Protein AF-A0A5C7JYL9-F1 (afdb_monomer_lite)

Secondary structure (DSSP, 8-state):
--EEEEEEEGGGTEEEEEEES--HHHHHHHH-TTSSS-HHHHHHHHTT--SEEEEE-TTS-EEEEESS----HHHHHHHHHHHHHHHHHHTT--SSTTTHHHHHHHHHHHHHHHHHHHHHHHHHHT-

Structure (mmCIF, N/CA/C/O backbone):
data_AF-A0A5C7JYL9-F1
#
_entry.id   AF-A0A5C7JYL9-F1
#
loop_
_atom_site.group_PDB
_atom_site.id
_atom_site.type_symbol
_atom_site.label_atom_id
_atom_site.label_alt_id
_atom_site.label_comp_id
_atom_site.label_asym_id
_atom_site.label_entity_id
_atom_site.label_seq_id
_atom_site.pdbx_PDB_ins_code
_atom_site.Cartn_x
_atom_site.Cartn_y
_atom_site.Cartn_z
_atom_site.occupancy
_atom_site.B_iso_or_equiv
_atom_site.auth_seq_id
_atom_site.auth_comp_id
_atom_site.auth_asym_id
_atom_site.auth_atom_id
_atom_site.pdbx_PDB_model_num
ATOM 1 N N . MET A 1 1 ? -14.714 2.809 12.682 1.00 79.50 1 MET A N 1
ATOM 2 C CA . MET A 1 1 ? -14.147 1.452 12.570 1.00 79.50 1 MET A CA 1
ATOM 3 C C . MET A 1 1 ? -13.273 1.502 11.342 1.00 79.50 1 MET A C 1
ATOM 5 O O . MET A 1 1 ? -13.789 1.910 10.305 1.00 79.50 1 MET A O 1
ATOM 9 N N . GLY A 1 2 ? -11.979 1.227 11.483 1.00 92.00 2 GLY A N 1
ATOM 10 C CA . GLY A 1 2 ? -11.044 1.309 10.365 1.00 92.00 2 GLY A CA 1
ATOM 11 C C . GLY A 1 2 ? -11.339 0.283 9.275 1.00 92.00 2 GLY A C 1
ATOM 12 O O . GLY A 1 2 ? -12.166 -0.616 9.448 1.00 92.00 2 GLY A O 1
ATOM 13 N N . ILE A 1 3 ? -10.646 0.408 8.147 1.00 96.00 3 ILE A N 1
ATOM 14 C CA . ILE A 1 3 ? -10.766 -0.516 7.018 1.00 96.00 3 ILE A CA 1
ATOM 15 C C . ILE A 1 3 ? -9.428 -1.194 6.729 1.00 96.00 3 ILE A C 1
ATOM 17 O O . ILE A 1 3 ? -8.375 -0.555 6.741 1.00 96.00 3 ILE A O 1
ATOM 21 N N . PHE A 1 4 ? -9.508 -2.486 6.417 1.00 96.25 4 PHE A N 1
ATOM 22 C CA . PHE A 1 4 ? -8.410 -3.283 5.890 1.00 96.25 4 PHE A CA 1
ATOM 23 C C . PHE A 1 4 ? -8.783 -3.832 4.514 1.00 96.25 4 PHE A C 1
ATOM 25 O O . PHE A 1 4 ? -9.861 -4.415 4.348 1.00 96.25 4 PHE A O 1
ATOM 32 N N . LYS A 1 5 ? -7.899 -3.680 3.527 1.00 96.19 5 LYS A N 1
ATOM 33 C CA . LYS A 1 5 ? -8.081 -4.232 2.179 1.00 96.19 5 LYS A CA 1
ATOM 34 C C . LYS A 1 5 ? -6.771 -4.738 1.605 1.00 96.19 5 LYS A C 1
ATOM 36 O O . LYS A 1 5 ? -5.722 -4.130 1.776 1.00 96.19 5 LYS A O 1
ATOM 41 N N . VAL A 1 6 ? -6.865 -5.820 0.845 1.00 93.69 6 VAL A N 1
ATOM 42 C CA . VAL A 1 6 ? -5.775 -6.300 -0.004 1.00 93.69 6 VAL A CA 1
ATOM 43 C C . VAL A 1 6 ? -5.918 -5.637 -1.369 1.00 93.69 6 VAL A C 1
ATOM 45 O O . VAL A 1 6 ? -6.953 -5.779 -2.022 1.00 93.69 6 VAL A O 1
ATOM 48 N N . VAL A 1 7 ? -4.892 -4.907 -1.793 1.00 92.62 7 VAL A N 1
ATOM 49 C CA . VAL A 1 7 ? -4.754 -4.378 -3.149 1.00 92.62 7 VAL A CA 1
ATOM 50 C C . VAL A 1 7 ? -3.800 -5.304 -3.909 1.00 92.62 7 VAL A C 1
ATOM 52 O O . VAL A 1 7 ? -2.593 -5.268 -3.650 1.00 92.62 7 VAL A O 1
ATOM 55 N N . PRO A 1 8 ? -4.317 -6.154 -4.815 1.00 86.56 8 PRO A N 1
ATOM 56 C CA . PRO A 1 8 ? -3.484 -7.096 -5.545 1.00 86.56 8 PRO A CA 1
ATOM 57 C C . PRO A 1 8 ? -2.633 -6.378 -6.594 1.00 86.56 8 PRO A C 1
ATOM 59 O O . PRO A 1 8 ? -3.138 -5.542 -7.346 1.00 86.56 8 PRO A O 1
ATOM 62 N N . VAL A 1 9 ? -1.350 -6.739 -6.673 1.00 86.94 9 VAL A N 1
ATOM 63 C CA . VAL A 1 9 ? -0.447 -6.327 -7.760 1.00 86.94 9 VAL A CA 1
ATOM 64 C C . VAL A 1 9 ? 0.086 -7.579 -8.455 1.00 86.94 9 VAL A C 1
ATOM 66 O O . VAL A 1 9 ? 1.253 -7.963 -8.335 1.00 86.94 9 VAL A O 1
ATOM 69 N N . ASP A 1 10 ? -0.807 -8.224 -9.208 1.00 81.31 10 ASP A N 1
ATOM 70 C CA . ASP A 1 10 ? -0.595 -9.544 -9.819 1.00 81.31 10 ASP A CA 1
ATOM 71 C C . ASP A 1 10 ? 0.683 -9.628 -10.667 1.00 81.31 10 ASP A C 1
ATOM 73 O O . ASP A 1 10 ? 1.366 -10.652 -10.683 1.00 81.31 10 ASP A O 1
ATOM 77 N N . VAL A 1 11 ? 1.042 -8.532 -11.345 1.00 81.44 11 VAL A N 1
ATOM 78 C CA . VAL A 1 11 ? 2.202 -8.462 -12.251 1.00 81.44 11 VAL A CA 1
ATOM 79 C C . VAL A 1 11 ? 3.525 -8.745 -11.528 1.00 81.44 11 VAL A C 1
ATOM 81 O O . VAL A 1 11 ? 4.448 -9.282 -12.139 1.00 81.44 11 VAL A O 1
ATOM 84 N N . TYR A 1 12 ? 3.616 -8.428 -10.233 1.00 82.00 12 TYR A N 1
ATOM 85 C CA . TYR A 1 12 ? 4.832 -8.607 -9.433 1.00 82.00 12 TYR A CA 1
ATOM 86 C C . TYR A 1 12 ? 4.679 -9.647 -8.318 1.00 82.00 12 TYR A C 1
ATOM 88 O O . TYR A 1 12 ? 5.591 -9.796 -7.506 1.00 82.00 12 TYR A O 1
ATOM 96 N N . ASN A 1 13 ? 3.557 -10.382 -8.290 1.00 79.81 13 ASN A N 1
ATOM 97 C CA . ASN A 1 13 ? 3.240 -11.396 -7.277 1.00 79.81 13 ASN A CA 1
ATOM 98 C C . ASN A 1 13 ? 3.453 -10.885 -5.836 1.00 79.81 13 ASN A C 1
ATOM 100 O O . ASN A 1 13 ? 4.025 -11.575 -4.988 1.00 79.81 13 ASN A O 1
ATOM 104 N N . ARG A 1 14 ? 3.060 -9.629 -5.592 1.00 85.19 14 ARG A N 1
ATOM 105 C CA . ARG A 1 14 ? 3.149 -8.959 -4.293 1.00 85.19 14 ARG A CA 1
ATOM 106 C C . ARG A 1 14 ? 1.888 -8.150 -4.057 1.00 85.19 14 ARG A C 1
ATOM 108 O O . ARG A 1 14 ? 1.538 -7.311 -4.875 1.00 85.19 14 ARG A O 1
ATOM 115 N N . ASP A 1 15 ? 1.264 -8.349 -2.909 1.00 88.81 15 ASP A N 1
ATOM 116 C CA . ASP A 1 15 ? 0.086 -7.580 -2.521 1.00 88.81 15 ASP A CA 1
ATOM 117 C C . ASP A 1 15 ? 0.470 -6.375 -1.660 1.00 88.81 15 ASP A C 1
ATOM 119 O O . ASP A 1 15 ? 1.424 -6.427 -0.870 1.00 88.81 15 ASP A O 1
ATOM 123 N N . VAL A 1 16 ? -0.312 -5.300 -1.786 1.00 93.38 16 VAL A N 1
ATOM 124 C CA . VAL A 1 16 ? -0.303 -4.179 -0.840 1.00 93.38 16 VAL A CA 1
ATOM 125 C C . VAL A 1 16 ? -1.483 -4.342 0.112 1.00 93.38 16 VAL A C 1
ATOM 127 O O . VAL A 1 16 ? -2.641 -4.250 -0.285 1.00 93.38 16 VAL A O 1
ATOM 130 N N . LEU A 1 17 ? -1.193 -4.571 1.385 1.00 95.12 17 LEU A N 1
ATOM 131 C CA . LEU A 1 17 ? -2.168 -4.598 2.466 1.00 95.12 17 LEU A CA 1
ATOM 132 C C . LEU A 1 17 ? -2.386 -3.161 2.942 1.00 95.12 17 LEU A C 1
ATOM 134 O O . LEU A 1 17 ? -1.481 -2.545 3.501 1.00 95.12 17 LEU A O 1
ATOM 138 N N . VAL A 1 18 ? -3.570 -2.613 2.695 1.00 96.81 18 VAL A N 1
ATOM 139 C CA . VAL A 1 18 ? -3.925 -1.232 3.029 1.00 96.81 18 VAL A CA 1
ATOM 140 C C . VAL A 1 18 ? -4.742 -1.220 4.313 1.00 96.81 18 VAL A C 1
ATOM 142 O O . VAL A 1 18 ? -5.797 -1.847 4.385 1.00 96.81 18 VAL A O 1
ATOM 145 N N . SER A 1 19 ? -4.258 -0.475 5.303 1.00 96.06 19 SER A N 1
ATOM 146 C CA . SER A 1 19 ? -4.885 -0.273 6.608 1.00 96.06 19 SER A CA 1
ATOM 147 C C . SER A 1 19 ? -5.138 1.214 6.818 1.00 96.06 19 SER A C 1
ATOM 149 O O . SER A 1 19 ? -4.183 1.988 6.851 1.00 96.06 19 SER A O 1
ATOM 151 N N . ILE A 1 20 ? -6.391 1.624 7.007 1.00 97.00 20 ILE A N 1
ATOM 152 C CA . ILE A 1 20 ? -6.759 3.029 7.254 1.00 97.00 20 ILE A CA 1
ATOM 153 C C . ILE A 1 20 ? -7.596 3.112 8.527 1.00 97.00 20 ILE A C 1
ATOM 155 O O . ILE A 1 20 ? -8.600 2.409 8.641 1.00 97.00 20 ILE A O 1
ATOM 159 N N . ASP A 1 21 ? -7.200 3.989 9.455 1.00 95.69 21 ASP A N 1
ATOM 160 C CA . ASP A 1 21 ? -7.916 4.243 10.719 1.00 95.69 21 ASP A CA 1
ATOM 161 C C . ASP A 1 21 ? -8.106 2.975 11.578 1.00 95.69 21 ASP A C 1
ATOM 163 O O . ASP A 1 21 ? -9.098 2.823 12.288 1.00 95.69 21 ASP A O 1
ATOM 167 N N . GLN A 1 22 ? -7.164 2.028 11.479 1.00 93.38 22 GLN A N 1
ATOM 168 C CA . GLN A 1 22 ? -7.116 0.833 12.323 1.00 93.38 22 GLN A CA 1
ATOM 169 C C . GLN A 1 22 ? -6.124 1.019 13.473 1.00 93.38 22 GLN A C 1
ATOM 171 O O . GLN A 1 22 ? -4.986 1.472 13.288 1.00 93.38 22 GLN A O 1
ATOM 176 N N . THR A 1 23 ? -6.543 0.591 14.659 1.00 91.94 23 THR A N 1
ATOM 177 C CA . THR A 1 23 ? -5.664 0.342 15.804 1.00 91.94 23 THR A CA 1
ATOM 178 C C . THR A 1 23 ? -4.658 -0.773 15.495 1.00 91.94 23 THR A C 1
ATOM 180 O O . THR A 1 23 ? -4.829 -1.546 14.551 1.00 91.94 23 THR A O 1
ATOM 183 N N . ASP A 1 24 ? -3.595 -0.869 16.296 1.00 89.75 24 ASP A N 1
ATOM 184 C CA . ASP A 1 24 ? -2.595 -1.940 16.160 1.00 89.75 24 ASP A CA 1
ATOM 185 C C . ASP A 1 24 ? -3.228 -3.328 16.288 1.00 89.75 24 ASP A C 1
ATOM 187 O O . ASP A 1 24 ? -2.902 -4.231 15.521 1.00 89.75 24 ASP A O 1
ATOM 191 N N . ASP A 1 25 ? -4.174 -3.472 17.216 1.00 89.44 25 ASP A N 1
ATOM 192 C CA . ASP A 1 25 ? -4.902 -4.717 17.446 1.00 89.44 25 ASP A CA 1
ATOM 193 C C . ASP A 1 25 ? -5.770 -5.095 16.239 1.00 89.44 25 ASP A C 1
ATOM 195 O O . ASP A 1 25 ? -5.693 -6.224 15.758 1.00 89.44 25 ASP A O 1
ATOM 199 N N . GLU A 1 26 ? -6.535 -4.144 15.689 1.00 92.12 26 GLU A N 1
ATOM 200 C CA . GLU A 1 26 ? -7.354 -4.381 14.493 1.00 92.12 26 GLU A CA 1
ATOM 201 C C . GLU A 1 26 ? -6.500 -4.765 13.279 1.00 92.12 26 GLU A C 1
ATOM 203 O O . GLU A 1 26 ? -6.881 -5.653 12.510 1.00 92.12 26 GLU A O 1
ATOM 208 N N . LEU A 1 27 ? -5.345 -4.116 13.096 1.00 91.31 27 LEU A N 1
ATOM 209 C CA . LEU A 1 27 ? -4.423 -4.433 12.009 1.00 91.31 27 LEU A CA 1
ATOM 210 C C . LEU A 1 27 ? -3.802 -5.824 12.185 1.00 91.31 27 LEU A C 1
ATOM 212 O O . LEU A 1 27 ? -3.765 -6.605 11.232 1.00 91.31 27 LEU A O 1
ATOM 216 N N . TYR A 1 28 ? -3.343 -6.146 13.396 1.00 89.69 28 TYR A N 1
ATOM 217 C CA . TYR A 1 28 ? -2.784 -7.456 13.720 1.00 89.69 28 TYR A CA 1
ATOM 218 C C . TYR A 1 28 ? -3.786 -8.580 13.424 1.00 89.69 28 TYR A C 1
ATOM 220 O O . TYR A 1 28 ? -3.447 -9.557 12.751 1.00 89.69 28 TYR A O 1
ATOM 228 N N . ASP A 1 29 ? -5.038 -8.405 13.853 1.00 89.94 29 ASP A N 1
ATOM 229 C CA . ASP A 1 29 ? -6.116 -9.362 13.609 1.00 89.94 29 ASP A CA 1
ATOM 230 C C . ASP A 1 29 ? -6.468 -9.468 12.114 1.00 89.94 29 ASP A C 1
ATOM 232 O O . ASP A 1 29 ? -6.734 -10.567 11.622 1.00 89.94 29 ASP A O 1
ATOM 236 N N . SER A 1 30 ? -6.422 -8.353 11.374 1.00 91.38 30 SER A N 1
ATOM 237 C CA . SER A 1 30 ? -6.732 -8.312 9.936 1.00 91.38 30 SER A CA 1
ATOM 238 C C . SER A 1 30 ? -5.682 -9.015 9.074 1.00 91.38 30 SER A C 1
ATOM 240 O O . SER A 1 30 ? -6.036 -9.725 8.132 1.00 91.38 30 SER A O 1
ATOM 242 N N . ILE A 1 31 ? -4.393 -8.834 9.383 1.00 87.88 31 ILE A N 1
ATOM 243 C CA . ILE A 1 31 ? -3.305 -9.540 8.689 1.00 87.88 31 ILE A CA 1
ATOM 244 C C . ILE A 1 31 ? -3.332 -11.028 9.062 1.00 87.88 31 ILE A C 1
ATOM 246 O O . ILE A 1 31 ? -3.111 -11.893 8.216 1.00 87.88 31 ILE A O 1
ATOM 250 N N . GLY A 1 32 ? -3.644 -11.330 10.322 1.00 80.75 32 GLY A N 1
ATOM 251 C CA . GLY A 1 32 ? -3.722 -12.681 10.849 1.00 80.75 32 GLY A CA 1
ATOM 252 C C . GLY A 1 32 ? -2.406 -13.146 11.472 1.00 80.75 32 GLY A C 1
ATOM 253 O O . GLY A 1 32 ? -1.306 -12.930 10.955 1.00 80.75 32 GLY A O 1
ATOM 254 N N . SER A 1 33 ? -2.526 -13.864 12.588 1.00 68.50 33 SER A N 1
ATOM 255 C CA . SER A 1 33 ? -1.404 -14.282 13.441 1.00 68.50 33 SER A CA 1
ATOM 256 C C . SER A 1 33 ? -0.372 -15.200 12.772 1.00 68.50 33 SER A C 1
ATOM 258 O O . SER A 1 33 ? 0.715 -15.372 13.306 1.00 68.50 33 SER A O 1
ATOM 260 N N . GLY A 1 34 ? -0.659 -15.776 11.599 1.00 66.19 34 GLY A N 1
ATOM 261 C CA . GLY A 1 34 ? 0.293 -16.616 10.857 1.00 66.19 34 GLY A CA 1
ATOM 262 C C . GLY A 1 34 ? 1.426 -15.842 10.164 1.00 66.19 34 GLY A C 1
ATOM 263 O O . GLY A 1 34 ? 2.430 -16.434 9.752 1.00 66.19 34 GLY A O 1
ATOM 264 N N . TYR A 1 35 ? 1.291 -14.522 10.021 1.00 72.50 35 TYR A N 1
ATOM 265 C CA . TYR A 1 35 ? 2.267 -13.693 9.311 1.00 72.50 35 TYR A CA 1
ATOM 266 C C . TYR A 1 35 ? 3.360 -13.120 10.212 1.00 72.50 35 TYR A C 1
ATOM 268 O O . TYR A 1 35 ? 4.463 -12.872 9.718 1.00 72.50 35 TYR A O 1
ATOM 276 N N . PHE A 1 36 ? 3.128 -13.031 11.518 1.00 73.56 36 PHE A N 1
ATOM 277 C CA . PHE A 1 36 ? 4.104 -12.552 12.497 1.00 73.56 36 PHE A CA 1
ATOM 278 C C . PHE A 1 36 ? 4.512 -13.675 13.445 1.00 73.56 36 PHE A C 1
ATOM 280 O O . PHE A 1 36 ? 3.743 -14.599 13.690 1.00 73.56 36 PHE A O 1
ATOM 287 N N . ASP A 1 37 ? 5.738 -13.613 13.960 1.00 76.31 37 ASP A N 1
ATOM 288 C CA . ASP A 1 37 ? 6.234 -14.635 14.891 1.00 76.31 37 ASP A CA 1
ATOM 289 C C . ASP A 1 37 ? 5.600 -14.479 16.286 1.00 76.31 37 ASP A C 1
ATOM 291 O O . ASP A 1 37 ? 5.389 -15.465 16.992 1.00 76.31 37 ASP A O 1
ATOM 295 N N . SER A 1 38 ? 5.255 -13.243 16.663 1.00 82.81 38 SER A N 1
ATOM 296 C CA . SER A 1 38 ? 4.453 -12.902 17.839 1.00 82.81 38 SER A CA 1
ATOM 297 C C . SER A 1 38 ? 3.791 -11.528 17.674 1.00 82.81 38 SER A C 1
ATOM 299 O O . SER A 1 38 ? 4.130 -10.767 16.761 1.00 82.81 38 SER A O 1
ATOM 301 N N . LYS A 1 39 ? 2.862 -11.190 18.578 1.00 84.00 39 LYS A N 1
ATOM 302 C CA . LYS A 1 39 ? 2.249 -9.855 18.638 1.00 84.00 39 LYS A CA 1
ATOM 303 C C . LYS A 1 39 ? 3.260 -8.788 19.057 1.00 84.00 39 LYS A C 1
ATOM 305 O O . LYS A 1 39 ? 3.215 -7.679 18.548 1.00 84.00 39 LYS A O 1
ATOM 310 N N . GLU A 1 40 ? 4.198 -9.121 19.936 1.00 85.88 40 GLU A N 1
ATOM 311 C CA . GLU A 1 40 ? 5.273 -8.215 20.344 1.00 85.88 40 GLU A CA 1
ATOM 312 C C . GLU A 1 40 ? 6.175 -7.856 19.158 1.00 85.88 40 GLU A C 1
ATOM 314 O O . GLU A 1 40 ? 6.409 -6.676 18.919 1.00 85.88 40 GLU A O 1
ATOM 319 N N . HIS A 1 41 ? 6.591 -8.843 18.351 1.00 81.75 41 HIS A N 1
ATOM 320 C CA . HIS A 1 41 ? 7.380 -8.586 17.140 1.00 81.75 41 HIS A CA 1
ATOM 321 C C . HIS A 1 41 ? 6.601 -7.729 16.130 1.00 81.75 41 HIS A C 1
ATOM 323 O O . HIS A 1 41 ? 7.181 -6.875 15.463 1.00 81.75 41 HIS A O 1
ATOM 329 N N . PHE A 1 42 ? 5.279 -7.912 16.035 1.00 84.75 42 PHE A N 1
ATOM 330 C CA . PHE A 1 42 ? 4.434 -6.996 15.274 1.00 84.75 42 PHE A CA 1
ATOM 331 C C . PHE A 1 42 ? 4.506 -5.573 15.844 1.00 84.75 42 PHE A C 1
ATOM 333 O O . PHE A 1 42 ? 4.848 -4.658 15.111 1.00 84.75 42 PHE A O 1
ATOM 340 N N . LEU A 1 43 ? 4.259 -5.367 17.138 1.00 84.56 43 LEU A N 1
ATOM 341 C CA . LEU A 1 43 ? 4.261 -4.025 17.732 1.00 84.56 43 LEU A CA 1
ATOM 342 C C . LEU A 1 43 ? 5.607 -3.302 17.560 1.00 84.56 43 LEU A C 1
ATOM 344 O O . LEU A 1 43 ? 5.611 -2.129 17.210 1.00 84.56 43 LEU A O 1
ATOM 348 N N . GLU A 1 44 ? 6.735 -4.003 17.697 1.00 83.06 44 GLU A N 1
ATOM 349 C CA . GLU A 1 44 ? 8.078 -3.438 17.477 1.00 83.06 44 GLU A CA 1
ATOM 350 C C . GLU A 1 44 ? 8.274 -2.891 16.052 1.00 83.06 44 GLU A C 1
ATOM 352 O O . GLU A 1 44 ? 8.929 -1.868 15.857 1.00 83.06 44 GLU A O 1
ATOM 357 N N . GLN A 1 45 ? 7.701 -3.539 15.030 1.00 77.31 45 GLN A N 1
ATOM 358 C CA . GLN A 1 45 ? 7.828 -3.070 13.642 1.00 77.31 45 GLN A CA 1
ATOM 359 C C . GLN A 1 45 ? 6.944 -1.862 13.321 1.00 77.31 45 GLN A C 1
ATOM 361 O O . GLN A 1 45 ? 7.209 -1.143 12.351 1.00 77.31 45 GLN A O 1
ATOM 366 N N . TYR A 1 46 ? 5.898 -1.653 14.118 1.00 78.44 46 TYR A N 1
ATOM 367 C CA . TYR A 1 46 ? 4.902 -0.606 13.920 1.00 78.44 46 TYR A CA 1
ATOM 368 C C . TYR A 1 46 ? 4.986 0.490 14.991 1.00 78.44 46 TYR A C 1
ATOM 370 O O . TYR A 1 46 ? 4.180 1.414 14.958 1.00 78.44 46 TYR A O 1
ATOM 378 N N . GLU A 1 47 ? 5.967 0.438 15.895 1.00 71.94 47 GLU A N 1
ATOM 379 C CA . GLU A 1 47 ? 6.226 1.494 16.872 1.00 71.94 47 GLU A CA 1
ATOM 380 C C . GLU A 1 47 ? 6.650 2.797 16.158 1.00 71.94 47 GLU A C 1
ATOM 382 O O . GLU A 1 47 ? 7.362 2.777 15.145 1.00 71.94 47 GLU A O 1
ATOM 387 N N . ASP A 1 48 ? 6.176 3.931 16.682 1.00 67.12 48 ASP A N 1
ATOM 388 C CA . ASP A 1 48 ? 6.541 5.292 16.259 1.00 67.12 48 ASP A CA 1
ATOM 389 C C . ASP A 1 48 ? 6.310 5.584 14.757 1.00 67.12 48 ASP A C 1
ATOM 391 O O . ASP A 1 48 ? 7.200 6.025 14.025 1.00 67.12 48 ASP A O 1
ATOM 395 N N . PHE A 1 49 ? 5.097 5.310 14.260 1.00 72.94 49 PHE A N 1
ATOM 396 C CA . PHE A 1 49 ? 4.680 5.744 12.924 1.00 72.94 49 PHE A CA 1
ATOM 397 C C . PHE A 1 49 ? 3.950 7.095 12.981 1.00 72.94 49 PHE A C 1
ATOM 399 O O . PHE A 1 49 ? 3.155 7.349 13.884 1.00 72.94 49 PHE A O 1
ATOM 406 N N . GLY A 1 50 ? 4.251 7.974 12.018 1.00 82.38 50 GLY A N 1
ATOM 407 C CA . GLY A 1 50 ? 3.559 9.255 11.848 1.00 82.38 50 GLY A CA 1
ATOM 408 C C . GLY A 1 50 ? 2.143 9.076 11.288 1.00 82.38 50 GLY A C 1
ATOM 409 O O . GLY A 1 50 ? 1.457 8.099 11.571 1.00 82.38 50 GLY A O 1
ATOM 410 N N . ASP A 1 51 ? 1.692 10.003 10.442 1.00 88.62 51 ASP A N 1
ATOM 411 C CA . ASP A 1 51 ? 0.344 9.917 9.857 1.00 88.62 51 ASP A CA 1
ATOM 412 C C . ASP A 1 51 ? 0.177 8.742 8.870 1.00 88.62 51 ASP A C 1
ATOM 414 O O . ASP A 1 51 ? -0.930 8.213 8.722 1.00 88.62 51 ASP A O 1
ATOM 418 N N . ALA A 1 52 ? 1.264 8.302 8.225 1.00 93.31 52 ALA A N 1
ATOM 419 C CA . ALA A 1 52 ? 1.292 7.119 7.370 1.00 93.31 52 ALA A CA 1
ATOM 420 C C . ALA A 1 52 ? 2.672 6.445 7.348 1.00 93.31 52 ALA A C 1
ATOM 422 O O . ALA A 1 52 ? 3.670 7.046 7.757 1.00 93.31 52 ALA A O 1
ATOM 423 N N . ARG A 1 53 ? 2.718 5.186 6.893 1.00 92.81 53 ARG A N 1
ATOM 424 C CA . ARG A 1 53 ? 3.960 4.423 6.705 1.00 92.81 53 ARG A CA 1
ATOM 425 C C . ARG A 1 53 ? 3.779 3.228 5.769 1.00 92.81 53 ARG A C 1
ATOM 427 O O . ARG A 1 53 ? 2.764 2.532 5.839 1.00 92.81 53 ARG A O 1
ATOM 434 N N . VAL A 1 54 ? 4.822 2.913 5.002 1.00 93.50 54 VAL A N 1
ATOM 435 C CA . VAL A 1 54 ? 5.001 1.619 4.326 1.00 93.50 54 VAL A CA 1
ATOM 436 C C . VAL A 1 54 ? 5.992 0.722 5.060 1.00 93.50 54 VAL A C 1
ATOM 438 O O . VAL A 1 54 ? 7.099 1.130 5.412 1.00 93.50 54 VAL A O 1
ATOM 441 N N . ILE A 1 55 ? 5.600 -0.536 5.254 1.00 90.88 55 ILE A N 1
ATOM 442 C CA . ILE A 1 55 ? 6.417 -1.595 5.846 1.00 90.88 55 ILE A CA 1
ATOM 443 C C . ILE A 1 55 ? 6.512 -2.747 4.849 1.00 90.88 55 ILE A C 1
ATOM 445 O O . ILE A 1 55 ? 5.506 -3.285 4.390 1.00 90.88 55 ILE A O 1
ATOM 449 N N . VAL A 1 56 ? 7.739 -3.136 4.515 1.00 88.62 56 VAL A N 1
ATOM 450 C CA . VAL A 1 56 ? 8.024 -4.239 3.592 1.00 88.62 56 VAL A CA 1
ATOM 451 C C . VAL A 1 56 ? 8.401 -5.458 4.414 1.00 88.62 56 VAL A C 1
ATOM 453 O O . VAL A 1 56 ? 9.454 -5.480 5.051 1.00 88.62 56 VAL A O 1
ATOM 456 N N . HIS A 1 57 ? 7.562 -6.489 4.393 1.00 83.25 57 HIS A N 1
ATOM 457 C CA . HIS A 1 57 ? 7.810 -7.682 5.186 1.00 83.25 57 HIS A CA 1
ATOM 458 C C . HIS A 1 57 ? 8.673 -8.696 4.423 1.00 83.25 57 HIS A C 1
ATOM 460 O O . HIS A 1 57 ? 8.525 -8.898 3.213 1.00 83.25 57 HIS A O 1
ATOM 466 N N . SER A 1 58 ? 9.540 -9.412 5.143 1.00 74.88 58 SER A N 1
ATOM 467 C CA . SER A 1 58 ? 10.415 -10.454 4.575 1.00 74.88 58 SER A CA 1
ATOM 468 C C . SER A 1 58 ? 9.639 -11.611 3.931 1.00 74.88 58 SER A C 1
ATOM 470 O O . SER A 1 58 ? 10.139 -12.266 3.020 1.00 74.88 58 SER A O 1
ATOM 472 N N . LYS A 1 59 ? 8.389 -11.823 4.364 1.00 73.62 59 LYS A N 1
ATOM 473 C CA . LYS A 1 59 ? 7.450 -12.823 3.823 1.00 73.62 59 LYS A CA 1
ATOM 474 C C . LYS A 1 59 ? 6.774 -12.395 2.506 1.00 73.62 59 LYS A C 1
ATOM 476 O O . LYS A 1 59 ? 5.932 -13.128 2.003 1.00 73.62 59 LYS A O 1
ATOM 481 N N . GLY A 1 60 ? 7.137 -11.241 1.940 1.00 75.25 60 GLY A N 1
ATOM 482 C CA . GLY A 1 60 ? 6.780 -10.854 0.569 1.00 75.25 60 GLY A CA 1
ATOM 483 C C . GLY A 1 60 ? 5.573 -9.925 0.417 1.00 75.25 60 GLY A C 1
ATOM 484 O O . GLY A 1 60 ? 5.320 -9.473 -0.695 1.00 75.25 60 GLY A O 1
ATOM 485 N N . PHE A 1 61 ? 4.872 -9.586 1.499 1.00 83.31 61 PHE A N 1
ATOM 486 C CA . PHE A 1 61 ? 3.775 -8.614 1.475 1.00 83.31 61 PHE A CA 1
ATOM 487 C C . PHE A 1 61 ? 4.245 -7.224 1.920 1.00 83.31 61 PHE A C 1
ATOM 489 O O . PHE A 1 61 ? 5.229 -7.085 2.654 1.00 83.31 61 PHE A O 1
ATOM 496 N N . ILE A 1 62 ? 3.534 -6.195 1.464 1.00 92.31 62 ILE A N 1
ATOM 497 C CA . ILE A 1 62 ? 3.788 -4.797 1.815 1.00 92.31 62 ILE A CA 1
ATOM 498 C C . ILE A 1 62 ? 2.578 -4.276 2.576 1.00 92.31 62 ILE A C 1
ATOM 500 O O . ILE A 1 62 ? 1.459 -4.427 2.105 1.00 92.31 62 ILE A O 1
ATOM 504 N N . VAL A 1 63 ? 2.789 -3.661 3.735 1.00 93.62 63 VAL A N 1
ATOM 505 C CA . VAL A 1 63 ? 1.723 -3.011 4.503 1.00 93.62 63 VAL A CA 1
ATOM 506 C C . VAL A 1 63 ? 1.832 -1.510 4.328 1.00 93.62 63 VAL A C 1
ATOM 508 O O . VAL A 1 63 ? 2.879 -0.931 4.598 1.00 93.62 63 VAL A O 1
ATOM 511 N N . MET A 1 64 ? 0.750 -0.888 3.877 1.00 95.62 64 MET A N 1
ATOM 512 C CA . MET A 1 64 ? 0.595 0.556 3.793 1.00 95.62 64 MET A CA 1
ATOM 513 C C . MET A 1 64 ? -0.437 0.989 4.827 1.00 95.62 64 MET A C 1
ATOM 515 O O . MET A 1 64 ? -1.621 0.657 4.723 1.00 95.62 64 MET A O 1
ATOM 519 N N . ARG A 1 65 ? 0.025 1.706 5.848 1.00 95.06 65 ARG A N 1
ATOM 520 C CA . ARG A 1 65 ? -0.787 2.089 6.997 1.00 95.06 65 ARG A CA 1
ATOM 521 C C . ARG A 1 65 ? -1.008 3.592 7.032 1.00 95.06 65 ARG A C 1
ATOM 523 O O . ARG A 1 65 ? -0.054 4.348 6.904 1.00 95.06 65 ARG A O 1
ATOM 530 N N . PHE A 1 66 ? -2.247 3.996 7.290 1.00 95.62 66 PHE A N 1
ATOM 531 C CA . PHE A 1 66 ? -2.662 5.372 7.545 1.00 95.62 66 PHE A CA 1
ATOM 532 C C . PHE A 1 66 ? -3.355 5.439 8.906 1.00 95.62 66 PHE A C 1
ATOM 534 O O . PHE A 1 66 ? -4.304 4.695 9.167 1.00 95.62 66 PHE A O 1
ATOM 541 N N . ALA A 1 67 ? -2.884 6.329 9.781 1.00 92.81 67 ALA A N 1
ATOM 542 C CA . ALA A 1 67 ? -3.383 6.444 11.153 1.00 92.81 67 ALA A CA 1
ATOM 543 C C . ALA A 1 67 ? -4.842 6.925 11.228 1.00 92.81 67 ALA A C 1
ATOM 545 O O . ALA A 1 67 ? -5.509 6.710 12.234 1.00 92.81 67 ALA A O 1
ATOM 546 N N . LYS A 1 68 ? -5.313 7.618 10.187 1.00 94.00 68 LYS A N 1
ATOM 547 C CA . LYS A 1 68 ? -6.617 8.287 10.103 1.00 94.00 68 LYS A CA 1
ATOM 548 C C . LYS A 1 68 ? -7.161 8.182 8.676 1.00 94.00 68 LYS A C 1
ATOM 550 O O . LYS A 1 68 ? -6.374 7.912 7.762 1.00 94.00 68 LYS A O 1
ATOM 555 N N . PRO A 1 69 ? -8.460 8.464 8.449 1.00 95.44 69 PRO A N 1
ATOM 556 C CA . PRO A 1 69 ? -8.985 8.648 7.103 1.00 95.44 69 PRO A CA 1
ATOM 557 C C . PRO A 1 69 ? -8.145 9.666 6.330 1.00 95.44 69 PRO A C 1
ATOM 559 O O . PRO A 1 69 ? -7.769 10.718 6.855 1.00 95.44 69 PRO A O 1
ATOM 562 N N . ILE A 1 70 ? -7.836 9.337 5.083 1.00 95.69 70 ILE A N 1
ATOM 563 C CA . ILE A 1 70 ? -6.884 10.091 4.275 1.00 95.69 70 ILE A CA 1
ATOM 564 C C . ILE A 1 70 ? -7.548 11.387 3.814 1.00 95.69 70 ILE A C 1
ATOM 566 O O . ILE A 1 70 ? -8.580 11.367 3.140 1.00 95.69 70 ILE A O 1
ATOM 570 N N . THR A 1 71 ? -6.925 12.514 4.150 1.00 93.12 71 THR A N 1
ATOM 571 C CA . THR A 1 71 ? -7.348 13.858 3.726 1.00 93.12 71 THR A CA 1
ATOM 572 C C . THR A 1 71 ? -6.350 14.519 2.775 1.00 93.12 71 THR A C 1
ATOM 574 O O . THR A 1 71 ? -6.734 15.380 1.986 1.00 93.12 71 THR A O 1
ATOM 577 N N . GLU A 1 72 ? -5.085 14.098 2.806 1.00 93.81 72 GLU A N 1
ATOM 578 C CA . GLU A 1 72 ? -4.012 14.629 1.969 1.00 93.81 72 GLU A CA 1
ATOM 579 C C . GLU A 1 72 ? -3.585 13.599 0.919 1.00 93.81 72 GLU A C 1
ATOM 581 O O 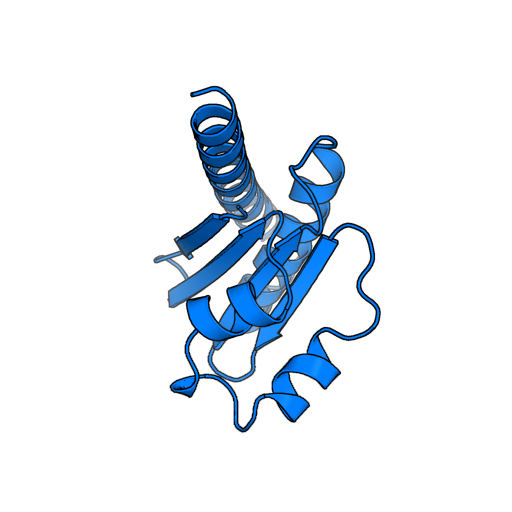. GLU A 1 72 ? -2.962 12.593 1.233 1.00 93.81 72 GLU A O 1
ATOM 586 N N . LEU A 1 73 ? -3.863 13.853 -0.361 1.00 94.19 73 LEU A N 1
ATOM 587 C CA . LEU A 1 73 ? -3.501 12.912 -1.433 1.00 94.19 73 LEU A CA 1
ATOM 588 C C . LEU A 1 73 ? -1.981 12.777 -1.639 1.00 94.19 73 LEU A C 1
ATOM 590 O O . LEU A 1 73 ? -1.517 11.760 -2.154 1.00 94.19 73 LEU A O 1
ATOM 594 N N . GLY A 1 74 ? -1.202 13.779 -1.220 1.00 96.12 74 GLY A N 1
ATOM 595 C CA . GLY A 1 74 ? 0.260 13.751 -1.289 1.00 96.12 74 GLY A CA 1
ATOM 596 C C . GLY A 1 74 ? 0.869 12.602 -0.484 1.00 96.12 74 GLY A C 1
ATOM 597 O O . GLY A 1 74 ? 1.796 11.951 -0.966 1.00 96.12 74 GLY A O 1
ATOM 598 N N . ILE A 1 75 ? 0.295 12.284 0.682 1.00 95.69 75 ILE A N 1
ATOM 599 C CA . ILE A 1 75 ? 0.772 11.179 1.520 1.00 95.69 75 ILE A CA 1
ATOM 600 C C . ILE A 1 75 ? 0.520 9.823 0.850 1.00 95.69 75 ILE A C 1
ATOM 602 O O . ILE A 1 75 ? 1.371 8.943 0.891 1.00 95.69 75 ILE A O 1
ATOM 606 N N . VAL A 1 76 ? -0.587 9.684 0.112 1.00 97.19 76 VAL A N 1
ATOM 607 C CA . VAL A 1 76 ? -0.888 8.467 -0.657 1.00 97.19 76 VAL A CA 1
ATOM 608 C C . VAL A 1 76 ? 0.139 8.259 -1.754 1.00 97.19 76 VAL A C 1
ATOM 610 O O . VAL A 1 76 ? 0.636 7.148 -1.923 1.00 97.19 76 VAL A O 1
ATOM 613 N N . ALA A 1 77 ? 0.477 9.318 -2.492 1.00 97.19 77 ALA A N 1
ATOM 614 C CA . ALA A 1 77 ? 1.490 9.249 -3.538 1.00 97.19 77 ALA A CA 1
ATOM 615 C C . ALA A 1 77 ? 2.875 8.904 -2.967 1.00 97.19 77 ALA A C 1
ATOM 617 O O . ALA A 1 77 ? 3.576 8.073 -3.542 1.00 97.19 77 ALA A O 1
ATOM 618 N N . HIS A 1 78 ? 3.243 9.494 -1.825 1.00 96.69 78 HIS A N 1
ATOM 619 C CA . HIS A 1 78 ? 4.504 9.218 -1.135 1.00 96.69 78 HIS A CA 1
ATOM 620 C C . HIS A 1 78 ? 4.620 7.753 -0.701 1.00 96.69 78 HIS A C 1
ATOM 622 O O . HIS A 1 78 ? 5.588 7.075 -1.040 1.00 96.69 78 HIS A O 1
ATOM 628 N N . GLU A 1 79 ? 3.609 7.235 -0.006 1.00 97.19 79 GLU A N 1
ATOM 629 C CA . GLU A 1 79 ? 3.614 5.844 0.440 1.00 97.19 79 GLU A CA 1
ATOM 630 C C . GLU A 1 79 ? 3.517 4.870 -0.747 1.00 97.19 79 GLU A C 1
ATOM 632 O O . GLU A 1 79 ? 4.220 3.861 -0.801 1.00 97.19 79 GLU A O 1
ATOM 637 N N . SER A 1 80 ? 2.723 5.194 -1.771 1.00 97.06 80 SER A N 1
ATOM 638 C CA . SER A 1 80 ? 2.647 4.388 -3.000 1.00 97.06 80 SER A CA 1
ATOM 639 C C . SER A 1 80 ? 3.986 4.312 -3.731 1.00 97.06 80 SER A C 1
ATOM 641 O O . SER A 1 80 ? 4.307 3.266 -4.295 1.00 97.06 80 SER A O 1
ATOM 643 N N . PHE A 1 81 ? 4.792 5.377 -3.686 1.00 97.50 81 PHE A N 1
ATOM 644 C CA . PHE A 1 81 ? 6.162 5.356 -4.189 1.00 97.50 81 PHE A CA 1
ATOM 645 C C . PHE A 1 81 ? 7.035 4.358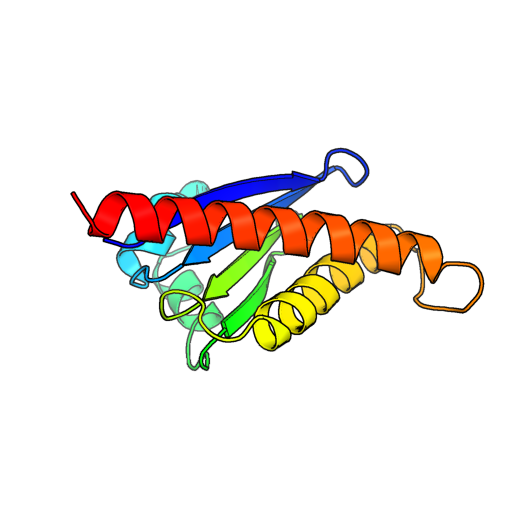 -3.422 1.00 97.50 81 PHE A C 1
ATOM 647 O O . PHE A 1 81 ? 7.688 3.542 -4.067 1.00 97.50 81 PHE A O 1
ATOM 654 N N . HIS A 1 82 ? 7.023 4.348 -2.084 1.00 95.62 82 HIS A N 1
ATOM 655 C CA . HIS A 1 82 ? 7.809 3.376 -1.303 1.00 95.62 82 HIS A CA 1
ATOM 656 C C . HIS A 1 82 ? 7.396 1.931 -1.584 1.00 95.62 82 HIS A C 1
ATOM 658 O O . HIS A 1 82 ? 8.254 1.060 -1.747 1.00 95.62 82 HIS A O 1
ATOM 664 N N . ALA A 1 83 ? 6.089 1.677 -1.698 1.00 95.44 83 ALA A N 1
ATOM 665 C CA . ALA A 1 83 ? 5.567 0.361 -2.054 1.00 95.44 83 ALA A CA 1
ATOM 666 C C . ALA A 1 83 ? 6.039 -0.069 -3.454 1.00 95.44 83 ALA A C 1
ATOM 668 O O . ALA A 1 83 ? 6.629 -1.140 -3.605 1.00 95.44 83 ALA A O 1
ATOM 669 N N . ALA A 1 84 ? 5.851 0.788 -4.464 1.00 95.94 84 ALA A N 1
ATOM 670 C CA . ALA A 1 84 ? 6.290 0.528 -5.834 1.00 95.94 84 ALA A CA 1
ATOM 671 C C . ALA A 1 84 ? 7.809 0.331 -5.922 1.00 95.94 84 ALA A C 1
ATOM 673 O O . ALA A 1 84 ? 8.278 -0.603 -6.572 1.00 95.94 84 ALA A O 1
ATOM 674 N N . PHE A 1 85 ? 8.575 1.169 -5.222 1.00 95.56 85 PHE A N 1
ATOM 675 C CA . PHE A 1 85 ? 10.026 1.083 -5.169 1.00 95.56 85 PHE A CA 1
ATOM 676 C C . PHE A 1 85 ? 10.484 -0.259 -4.621 1.00 95.56 85 PHE A C 1
ATOM 678 O O . PHE A 1 85 ? 11.300 -0.921 -5.256 1.00 95.56 85 PHE A O 1
ATOM 685 N N . SER A 1 86 ? 9.918 -0.701 -3.498 1.00 93.12 86 SER A N 1
ATOM 686 C CA . SER A 1 86 ? 10.258 -1.998 -2.925 1.00 93.12 86 SER A CA 1
ATOM 687 C C . SER A 1 86 ? 9.892 -3.171 -3.841 1.00 93.12 86 SER A C 1
ATOM 689 O O . SER A 1 86 ? 10.667 -4.123 -3.942 1.00 93.12 86 SER A O 1
ATOM 691 N N . MET A 1 87 ? 8.740 -3.120 -4.519 1.00 93.38 87 MET A N 1
ATOM 692 C CA . MET A 1 87 ? 8.326 -4.178 -5.447 1.00 93.38 87 MET A CA 1
ATOM 693 C C . MET A 1 87 ? 9.250 -4.274 -6.662 1.00 93.38 87 MET A C 1
ATOM 695 O O . MET A 1 87 ? 9.678 -5.369 -7.025 1.00 93.38 87 MET A O 1
ATOM 699 N N . LEU A 1 88 ? 9.556 -3.136 -7.285 1.00 93.75 88 LEU A N 1
ATOM 700 C CA . LEU A 1 88 ? 10.358 -3.087 -8.505 1.00 93.75 88 LEU A CA 1
ATOM 701 C C . LEU A 1 88 ? 11.831 -3.395 -8.230 1.00 93.75 88 LEU A C 1
ATOM 703 O O . LEU A 1 88 ? 12.438 -4.175 -8.965 1.00 93.75 88 LEU A O 1
ATOM 707 N N . ASP A 1 89 ? 12.374 -2.894 -7.120 1.00 92.50 89 ASP A N 1
ATOM 708 C CA . ASP A 1 89 ? 13.730 -3.229 -6.684 1.00 92.50 89 ASP A CA 1
ATOM 709 C C . ASP A 1 89 ? 13.870 -4.736 -6.414 1.00 92.50 89 ASP A C 1
ATOM 711 O O . ASP A 1 89 ? 14.837 -5.365 -6.847 1.00 92.50 89 ASP A O 1
ATOM 715 N N . HIS A 1 90 ? 12.848 -5.363 -5.816 1.00 89.75 90 HIS A N 1
ATOM 716 C CA . HIS A 1 90 ? 12.846 -6.804 -5.569 1.00 89.75 90 HIS A CA 1
ATOM 717 C C . HIS A 1 90 ? 12.937 -7.653 -6.846 1.00 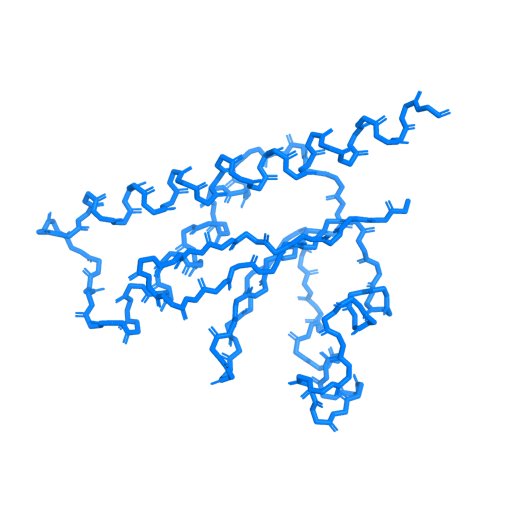89.75 90 HIS A C 1
ATOM 719 O O . HIS A 1 90 ? 13.536 -8.729 -6.821 1.00 89.75 90 HIS A O 1
ATOM 725 N N . VAL A 1 91 ? 12.374 -7.183 -7.964 1.00 91.38 91 VAL A N 1
ATOM 726 C CA . VAL A 1 91 ? 12.484 -7.861 -9.269 1.00 91.38 91 VAL A CA 1
ATOM 727 C C . VAL A 1 91 ? 13.702 -7.397 -10.082 1.00 91.38 91 VAL A C 1
ATOM 729 O O . VAL A 1 91 ? 13.835 -7.746 -11.254 1.00 91.38 91 VAL A O 1
ATOM 732 N N . GLY A 1 92 ? 14.612 -6.632 -9.470 1.00 92.88 92 GLY A N 1
ATOM 733 C CA . GLY A 1 92 ? 15.852 -6.155 -10.086 1.00 92.88 92 GLY A CA 1
ATOM 734 C C . GLY A 1 92 ? 15.680 -4.937 -10.996 1.00 92.88 92 GLY A C 1
ATOM 735 O O . GLY A 1 92 ? 16.593 -4.603 -11.756 1.00 92.88 92 GLY A O 1
ATOM 736 N N . MET A 1 93 ? 14.530 -4.264 -10.941 1.00 95.00 93 MET A N 1
ATOM 737 C CA . MET A 1 93 ? 14.258 -3.060 -11.715 1.00 95.00 93 MET A CA 1
ATOM 738 C C . MET A 1 93 ? 14.635 -1.824 -10.897 1.00 95.00 93 MET A C 1
ATOM 740 O O . MET A 1 93 ? 13.940 -1.445 -9.965 1.00 95.00 93 MET A O 1
ATOM 744 N N . ARG A 1 94 ? 15.747 -1.179 -11.259 1.00 95.62 94 ARG A N 1
ATOM 745 C CA . ARG A 1 94 ? 16.196 0.067 -10.614 1.00 95.62 94 ARG A CA 1
ATOM 746 C C . ARG A 1 94 ? 15.334 1.241 -11.059 1.00 95.62 94 ARG A C 1
ATOM 748 O O . ARG A 1 94 ? 14.949 1.271 -12.219 1.00 95.62 94 ARG A O 1
ATOM 755 N N . CYS A 1 95 ? 15.133 2.239 -10.202 1.00 95.31 95 CYS A N 1
ATOM 756 C CA . CYS A 1 95 ? 14.498 3.507 -10.574 1.00 95.31 95 CYS A CA 1
ATOM 757 C C . CYS A 1 95 ? 15.463 4.372 -11.406 1.00 95.31 95 CYS A C 1
ATOM 759 O O . CYS A 1 95 ? 16.377 4.994 -10.862 1.00 95.31 95 CYS A O 1
ATOM 761 N N . CYS A 1 96 ? 15.287 4.405 -12.725 1.00 95.94 96 CYS A N 1
ATOM 762 C CA . CYS A 1 96 ? 16.064 5.236 -13.645 1.00 95.94 96 CYS A CA 1
ATOM 763 C C . CYS A 1 96 ? 15.229 5.605 -14.877 1.00 95.94 96 CYS A C 1
ATOM 765 O O . CYS A 1 96 ? 14.095 5.165 -15.011 1.00 95.94 96 CYS A O 1
ATOM 767 N N . PHE A 1 97 ? 15.790 6.391 -15.798 1.00 97.38 97 PHE A N 1
ATOM 768 C CA . PHE A 1 97 ? 15.063 6.859 -16.985 1.00 97.38 97 PHE A CA 1
ATOM 769 C C . PHE A 1 97 ? 14.506 5.713 -17.853 1.00 97.38 97 PHE A C 1
ATOM 771 O O . PHE A 1 97 ? 13.398 5.798 -18.357 1.00 97.38 97 PHE A O 1
ATOM 778 N N . ASP A 1 98 ? 15.226 4.596 -17.967 1.00 97.38 98 ASP A N 1
ATOM 779 C CA . ASP A 1 98 ? 14.757 3.448 -18.759 1.00 97.38 98 ASP A CA 1
ATOM 780 C C . ASP A 1 98 ? 13.542 2.722 -18.146 1.00 97.38 98 ASP A C 1
ATOM 782 O O . ASP A 1 98 ? 12.877 1.939 -18.821 1.00 97.38 98 ASP A O 1
ATOM 786 N N . THR A 1 99 ? 13.268 2.938 -16.857 1.00 96.81 99 THR A N 1
ATOM 787 C CA . THR A 1 99 ? 12.259 2.206 -16.073 1.00 96.81 99 THR A CA 1
ATOM 788 C C . THR A 1 99 ? 11.229 3.128 -15.424 1.00 96.81 99 THR A C 1
ATOM 790 O O . THR A 1 99 ? 10.301 2.630 -14.785 1.00 96.81 99 THR A O 1
ATOM 793 N N . GLU A 1 100 ? 11.350 4.452 -15.581 1.00 97.25 100 GLU A N 1
ATOM 794 C CA . GLU A 1 100 ? 10.505 5.427 -14.879 1.00 97.25 100 GLU A CA 1
ATOM 795 C C . GLU A 1 100 ? 9.015 5.238 -15.169 1.00 97.25 100 GLU A C 1
ATOM 797 O O . GLU A 1 100 ? 8.196 5.383 -14.269 1.00 97.25 100 GLU A O 1
ATOM 802 N N . GLU A 1 101 ? 8.661 4.827 -16.387 1.00 97.25 101 GLU A N 1
ATOM 803 C CA . GLU A 1 101 ? 7.278 4.566 -16.785 1.00 97.25 101 GLU A CA 1
ATOM 804 C C . GLU A 1 101 ? 6.691 3.387 -16.001 1.00 97.25 101 GLU A C 1
ATOM 806 O O . GLU A 1 101 ? 5.560 3.454 -15.526 1.00 97.25 101 GLU A O 1
ATOM 811 N N . ALA A 1 102 ? 7.468 2.318 -15.785 1.00 96.00 102 ALA A N 1
ATOM 812 C CA . ALA A 1 102 ? 7.018 1.179 -14.984 1.00 96.00 102 ALA A CA 1
ATOM 813 C C . ALA A 1 102 ? 6.746 1.593 -13.530 1.00 96.00 102 ALA A C 1
ATOM 815 O O . ALA A 1 102 ? 5.736 1.193 -12.949 1.00 96.00 102 ALA A O 1
ATOM 816 N N . TYR A 1 103 ? 7.607 2.449 -12.971 1.00 97.00 103 TYR A N 1
ATOM 817 C CA . TYR A 1 103 ? 7.373 3.071 -11.670 1.00 97.00 103 TYR A CA 1
ATOM 818 C C . TYR A 1 103 ? 6.113 3.942 -11.686 1.00 97.00 103 TYR A C 1
ATOM 820 O O . TYR A 1 103 ? 5.256 3.781 -10.822 1.00 97.00 103 TYR A O 1
ATOM 828 N N . ALA A 1 104 ? 5.965 4.828 -12.672 1.00 97.31 104 ALA A N 1
ATOM 829 C CA . ALA A 1 104 ? 4.843 5.755 -12.773 1.00 97.31 104 ALA A CA 1
ATOM 830 C C . ALA A 1 104 ? 3.495 5.025 -12.848 1.00 97.31 104 ALA A C 1
ATOM 832 O O . ALA A 1 104 ? 2.581 5.357 -12.091 1.00 97.31 104 ALA A O 1
ATOM 833 N N . TYR A 1 105 ? 3.376 3.992 -13.689 1.00 96.50 105 TYR A N 1
ATOM 834 C CA . TYR A 1 105 ? 2.143 3.209 -13.801 1.00 96.50 105 TYR A CA 1
ATOM 835 C C . TYR A 1 105 ? 1.839 2.408 -12.539 1.00 96.50 105 TYR A C 1
ATOM 837 O O . TYR A 1 105 ? 0.680 2.346 -12.124 1.00 96.50 105 TYR A O 1
ATOM 845 N N . LEU A 1 106 ? 2.853 1.814 -11.903 1.00 96.19 106 LEU A N 1
ATOM 846 C CA . LEU A 1 106 ? 2.644 1.078 -10.660 1.00 96.19 106 LEU A CA 1
ATOM 847 C C . LEU A 1 106 ? 2.198 2.017 -9.532 1.00 96.19 106 LEU A C 1
ATOM 849 O O . LEU A 1 106 ? 1.229 1.721 -8.834 1.00 96.19 106 LEU A O 1
ATOM 853 N N . ILE A 1 107 ? 2.842 3.178 -9.398 1.00 97.19 107 ILE A N 1
ATOM 854 C CA . ILE A 1 107 ? 2.454 4.208 -8.427 1.00 97.19 107 ILE A CA 1
ATOM 855 C C . ILE A 1 107 ? 1.025 4.669 -8.703 1.00 97.19 107 ILE A C 1
ATOM 857 O O . ILE A 1 107 ? 0.208 4.678 -7.787 1.00 97.19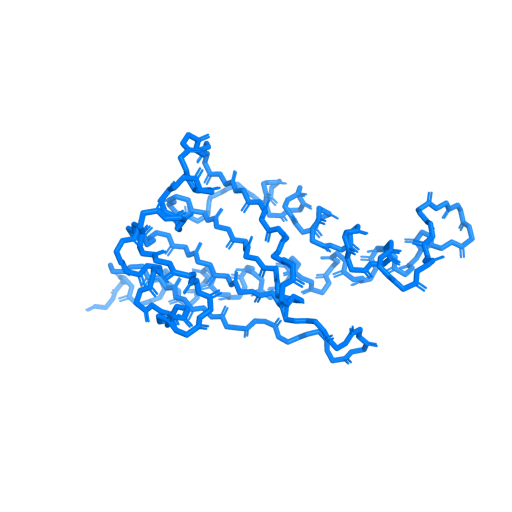 107 ILE A O 1
ATOM 861 N N . GLN A 1 108 ? 0.691 4.994 -9.955 1.00 97.38 108 GLN A N 1
ATOM 862 C CA . GLN A 1 108 ? -0.660 5.405 -10.336 1.00 97.38 108 GLN A CA 1
ATOM 863 C C . GLN A 1 108 ? -1.700 4.342 -9.962 1.00 97.38 108 GLN A C 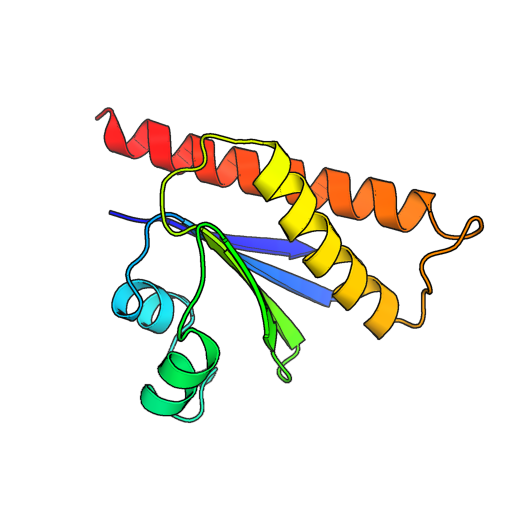1
ATOM 865 O O . GLN A 1 108 ? -2.755 4.674 -9.418 1.00 97.38 108 GLN A O 1
ATOM 870 N N . HIS A 1 109 ? -1.412 3.070 -10.239 1.00 96.06 109 HIS A N 1
ATOM 871 C CA . HIS A 1 109 ? -2.297 1.966 -9.893 1.00 96.06 109 HIS A CA 1
ATOM 872 C C . HIS A 1 109 ? -2.546 1.892 -8.381 1.00 96.06 109 HIS A C 1
ATOM 874 O O . HIS A 1 109 ? -3.703 1.879 -7.957 1.00 96.06 109 HIS A O 1
ATOM 880 N N . ILE A 1 110 ? -1.477 1.888 -7.577 1.00 97.00 110 ILE A N 1
ATOM 881 C CA . ILE A 1 110 ? -1.572 1.794 -6.114 1.00 97.00 110 ILE A CA 1
ATOM 882 C C . ILE A 1 110 ? -2.314 3.014 -5.552 1.00 97.00 110 ILE A C 1
ATOM 884 O O . ILE A 1 110 ? -3.244 2.838 -4.769 1.00 97.00 110 ILE A O 1
ATOM 888 N N . VAL A 1 111 ? -1.989 4.230 -6.008 1.00 97.81 111 VAL A N 1
ATOM 889 C CA . VAL A 1 111 ? -2.659 5.471 -5.580 1.00 97.81 111 VAL A CA 1
ATOM 890 C C . VAL A 1 111 ? -4.164 5.390 -5.806 1.00 97.81 111 VAL A C 1
ATOM 892 O O . VAL A 1 111 ? -4.935 5.623 -4.876 1.00 97.81 111 VAL A O 1
ATOM 895 N N . ASN A 1 112 ? -4.592 5.026 -7.018 1.00 97.50 112 ASN A N 1
ATOM 896 C CA . ASN A 1 112 ? -6.014 4.931 -7.343 1.00 97.50 112 ASN A CA 1
ATOM 897 C C . ASN A 1 112 ? -6.724 3.924 -6.432 1.00 97.50 112 ASN A C 1
ATOM 899 O O . ASN A 1 112 ? -7.789 4.217 -5.897 1.00 97.50 112 ASN A O 1
ATOM 903 N N . LYS A 1 113 ? -6.103 2.764 -6.190 1.00 97.50 113 LYS A N 1
ATOM 904 C CA . LYS A 1 113 ? -6.676 1.731 -5.324 1.00 97.50 113 LYS A CA 1
ATOM 905 C C . LYS A 1 113 ? -6.755 2.154 -3.863 1.00 97.50 113 LYS A C 1
ATOM 907 O O . LYS A 1 113 ? -7.769 1.897 -3.226 1.00 97.50 113 LYS A O 1
ATOM 912 N N . VAL A 1 114 ? -5.743 2.832 -3.332 1.00 97.50 114 VAL A N 1
ATOM 913 C CA . VAL A 1 114 ? -5.775 3.344 -1.953 1.00 97.50 114 VAL A CA 1
ATOM 914 C C . VAL A 1 114 ? -6.852 4.422 -1.792 1.00 97.50 114 VAL A C 1
ATOM 916 O O . VAL A 1 114 ? -7.567 4.430 -0.790 1.00 97.50 114 VAL A O 1
ATOM 919 N N . ILE A 1 115 ? -7.023 5.295 -2.790 1.00 97.25 115 ILE A N 1
ATOM 920 C CA . ILE A 1 115 ? -8.104 6.291 -2.805 1.00 97.25 115 ILE A CA 1
ATOM 921 C C . ILE A 1 115 ? -9.477 5.607 -2.824 1.00 97.25 115 ILE A C 1
ATOM 923 O O . ILE A 1 115 ? -10.355 6.011 -2.062 1.00 97.25 115 ILE A O 1
ATOM 927 N N . ASP A 1 116 ? -9.658 4.559 -3.633 1.00 97.44 116 ASP A N 1
ATOM 928 C CA . ASP A 1 116 ? -10.898 3.774 -3.655 1.00 97.44 116 ASP A CA 1
ATOM 929 C C . ASP A 1 116 ? -11.209 3.188 -2.264 1.00 97.44 116 ASP A C 1
ATOM 931 O O . ASP A 1 116 ? -12.320 3.359 -1.761 1.00 97.44 116 ASP A O 1
ATOM 935 N N . VAL A 1 117 ? -10.214 2.594 -1.590 1.00 97.44 117 VAL A N 1
ATOM 936 C CA . VAL A 1 117 ? -10.359 2.054 -0.223 1.00 97.44 117 VAL A CA 1
ATOM 937 C C . VAL A 1 117 ? -10.744 3.147 0.783 1.00 97.44 117 VAL A C 1
ATOM 939 O O . VAL A 1 117 ? -11.622 2.937 1.622 1.00 97.44 117 VAL A O 1
ATOM 942 N N . ASN A 1 118 ? -10.138 4.334 0.695 1.00 96.69 118 ASN A N 1
ATOM 943 C CA . ASN A 1 118 ? -10.496 5.464 1.555 1.00 96.69 118 ASN A CA 1
ATOM 944 C C . ASN A 1 118 ? -11.929 5.956 1.299 1.00 96.69 118 ASN A C 1
ATOM 946 O O . ASN A 1 118 ? -12.657 6.273 2.236 1.00 96.69 118 ASN A O 1
ATOM 950 N N . ASN A 1 119 ? -12.367 5.988 0.039 1.00 96.31 119 ASN A N 1
ATOM 951 C CA . ASN A 1 119 ? -13.734 6.369 -0.311 1.00 96.31 119 ASN A CA 1
ATOM 952 C C . ASN A 1 119 ? -14.761 5.361 0.226 1.00 96.31 119 ASN A C 1
ATOM 954 O O . ASN A 1 119 ? -15.810 5.777 0.719 1.00 96.31 119 ASN A O 1
ATOM 958 N N . GLU A 1 120 ? -14.456 4.059 0.182 1.00 95.88 120 GLU A N 1
ATOM 959 C CA . GLU A 1 120 ? -15.279 3.020 0.815 1.00 95.88 120 GLU A CA 1
ATOM 960 C C . GLU A 1 120 ? -15.429 3.270 2.326 1.00 95.88 120 GLU A C 1
ATOM 962 O O . GLU A 1 120 ? -16.550 3.275 2.842 1.00 95.88 120 GLU A O 1
ATOM 967 N N . LEU A 1 121 ? -14.328 3.562 3.032 1.00 95.00 121 LEU A N 1
ATOM 968 C CA . LEU A 1 121 ? -14.355 3.902 4.461 1.00 95.00 121 LEU A CA 1
ATOM 969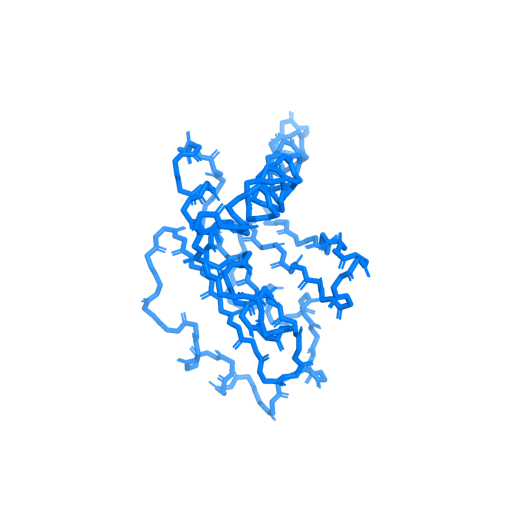 C C . LEU A 1 121 ? -15.275 5.098 4.742 1.00 95.00 121 LEU A C 1
ATOM 971 O O . LEU A 1 121 ? -16.147 5.036 5.615 1.00 95.00 121 LEU A O 1
ATOM 975 N N . LEU A 1 122 ? -15.127 6.180 3.976 1.00 93.38 122 LEU A N 1
ATOM 976 C CA . LEU A 1 122 ? -15.919 7.395 4.170 1.00 93.38 122 LEU A CA 1
ATOM 977 C C . LEU A 1 122 ? -17.419 7.161 3.927 1.00 93.38 122 LEU A C 1
ATOM 979 O O . LEU A 1 122 ? -18.240 7.709 4.658 1.00 93.38 122 LEU A O 1
ATOM 983 N N . GLN A 1 123 ? -17.788 6.308 2.967 1.00 92.19 123 GLN A N 1
ATOM 984 C CA . GLN A 1 123 ? -19.187 5.937 2.714 1.00 92.19 123 GLN A CA 1
ATOM 985 C C . GLN A 1 123 ? -19.790 5.106 3.853 1.00 92.19 123 GLN A C 1
ATOM 987 O O . GLN A 1 123 ? -20.954 5.298 4.206 1.00 92.19 123 GLN A O 1
ATOM 992 N N . THR A 1 124 ? -19.014 4.204 4.464 1.00 86.38 124 THR A N 1
ATOM 993 C CA . THR A 1 124 ? -19.492 3.406 5.611 1.00 86.38 124 THR A CA 1
ATOM 994 C C . THR A 1 124 ? -19.700 4.231 6.879 1.00 86.38 124 THR A C 1
ATOM 996 O O . THR A 1 124 ? -20.519 3.859 7.707 1.00 86.38 124 THR A O 1
ATOM 999 N N . THR A 1 125 ? -19.012 5.366 7.016 1.00 77.00 125 THR A N 1
ATOM 1000 C CA . THR A 1 125 ? -19.100 6.233 8.206 1.00 77.00 125 THR A CA 1
ATOM 1001 C C . THR A 1 125 ? -20.266 7.234 8.131 1.00 77.00 125 THR A C 1
ATOM 1003 O O . THR A 1 125 ? -20.603 7.874 9.124 1.00 77.00 125 THR A O 1
ATOM 1006 N N . GLN A 1 126 ? -20.885 7.394 6.956 1.00 70.25 126 GLN A N 1
ATOM 1007 C CA . GLN A 1 126 ? -22.007 8.316 6.721 1.00 70.25 126 GLN A CA 1
ATOM 1008 C C . GLN A 1 126 ? -23.397 7.663 6.846 1.00 70.25 126 GLN A C 1
ATOM 1010 O O . GLN A 1 126 ? -24.397 8.375 6.747 1.00 70.25 126 GLN A O 1
ATOM 1015 N N . ASN A 1 127 ? -23.461 6.345 7.060 1.00 52.59 127 ASN A N 1
ATOM 1016 C CA . ASN A 1 127 ? -24.693 5.572 7.271 1.00 52.59 127 ASN A CA 1
ATOM 1017 C C . ASN A 1 127 ? -24.806 5.111 8.727 1.00 52.59 127 ASN A C 1
ATOM 1019 O O . ASN A 1 127 ? -25.957 4.975 9.197 1.00 52.59 127 ASN A O 1
#

Sequence (127 aa):
MGIFKVVPVDVYNRDVLVSIDQTDDELYDSIGSGYFDSKEHFLEQYEDFGDARVIVHSKGFIVMRFAKPITELGIVAHESFHAAFSMLDHVGMRCCFDTEEAYAYLIQHIVNKVIDVNNELLQTTQN

Foldseek 3Di:
DKDWDWADPPVLREIEIETAQDDLVRVDVVVDPVQDPDSVRSCVQVPPDDQWDWDQDPVRYIYTYGNHQDDDLVVLLVRLLVVLCVSCVVVVHHPDPVCVVVSVVSSVSSSVVNVVRSVVVVVVVVD

Radius of gyration: 14.55 Å; chains: 1; bounding box: 41×31×39 Å

pLDDT: mean 89.95, std 8.62, range [52.59, 97.81]